Protein AF-A0A1M2VW52-F1 (afdb_monomer_lite)

Radius of gyration: 16.44 Å; chains: 1; bounding box: 48×22×48 Å

Structure (mmCIF, N/CA/C/O backbone):
data_AF-A0A1M2VW52-F1
#
_entry.id   AF-A0A1M2VW52-F1
#
loop_
_atom_site.group_PDB
_atom_site.id
_atom_site.type_symbol
_atom_site.label_atom_id
_atom_site.label_alt_id
_atom_site.label_comp_id
_atom_site.label_asym_id
_atom_site.label_entity_id
_atom_site.label_seq_id
_atom_site.pdbx_PDB_ins_code
_atom_site.Cartn_x
_atom_site.Cartn_y
_atom_site.Cartn_z
_atom_site.occupancy
_atom_site.B_iso_or_equiv
_atom_site.auth_seq_id
_atom_site.auth_comp_id
_atom_site.auth_asym_id
_atom_site.auth_atom_id
_atom_site.pdbx_PDB_model_num
ATOM 1 N N . MET A 1 1 ? -1.189 -5.443 -17.962 1.00 88.81 1 MET A N 1
ATOM 2 C CA . MET A 1 1 ? -1.124 -3.990 -17.686 1.00 88.81 1 MET A CA 1
ATOM 3 C C . MET A 1 1 ? -0.799 -3.838 -16.216 1.00 88.81 1 MET A C 1
ATOM 5 O O . MET A 1 1 ? -1.279 -4.662 -15.450 1.00 88.81 1 MET A O 1
ATOM 9 N N . LEU A 1 2 ? 0.010 -2.846 -15.858 1.00 93.50 2 LEU A N 1
ATOM 10 C CA . LEU A 1 2 ? 0.287 -2.465 -14.473 1.00 93.50 2 LEU A CA 1
ATOM 11 C C . LEU A 1 2 ? -0.345 -1.102 -14.217 1.00 93.50 2 LEU A C 1
ATOM 13 O O . LEU A 1 2 ? -0.197 -0.221 -15.063 1.00 93.50 2 LEU A O 1
ATOM 17 N N . HIS A 1 3 ? -1.023 -0.931 -13.089 1.00 94.75 3 HIS A N 1
ATOM 18 C CA . HIS A 1 3 ? -1.646 0.331 -12.701 1.00 94.75 3 HIS A CA 1
ATOM 19 C C . HIS A 1 3 ? -0.631 1.311 -12.112 1.00 94.75 3 HIS A C 1
ATOM 21 O O . HIS A 1 3 ? -0.637 2.484 -12.472 1.00 94.75 3 HIS A O 1
ATOM 27 N N . ARG A 1 4 ? 0.261 0.831 -11.232 1.00 94.06 4 ARG A N 1
ATOM 28 C CA . ARG A 1 4 ? 1.355 1.603 -10.608 1.00 94.06 4 ARG A CA 1
ATOM 29 C C . ARG A 1 4 ? 0.945 2.730 -9.656 1.00 94.06 4 ARG A C 1
ATOM 31 O O . ARG A 1 4 ? 1.803 3.511 -9.245 1.00 94.06 4 ARG A O 1
ATOM 38 N N . ASP A 1 5 ? -0.335 2.801 -9.298 1.00 95.44 5 ASP A N 1
ATOM 39 C CA . ASP A 1 5 ? -0.872 3.772 -8.333 1.00 95.44 5 ASP A CA 1
ATOM 40 C C . ASP A 1 5 ? -2.258 3.357 -7.818 1.00 95.44 5 ASP A C 1
ATOM 42 O O . ASP A 1 5 ? -3.213 4.127 -7.840 1.00 95.44 5 ASP A O 1
ATOM 46 N N . VAL A 1 6 ? -2.413 2.097 -7.408 1.00 97.25 6 VAL A N 1
ATOM 47 C CA . VAL A 1 6 ? -3.655 1.679 -6.744 1.00 97.25 6 VAL A CA 1
ATOM 48 C C . VAL A 1 6 ? -3.707 2.360 -5.373 1.00 97.25 6 VAL A C 1
ATOM 50 O O . VAL A 1 6 ? -2.835 2.142 -4.531 1.00 97.25 6 VAL A O 1
ATOM 53 N N . SER A 1 7 ? -4.712 3.204 -5.160 1.00 96.50 7 SE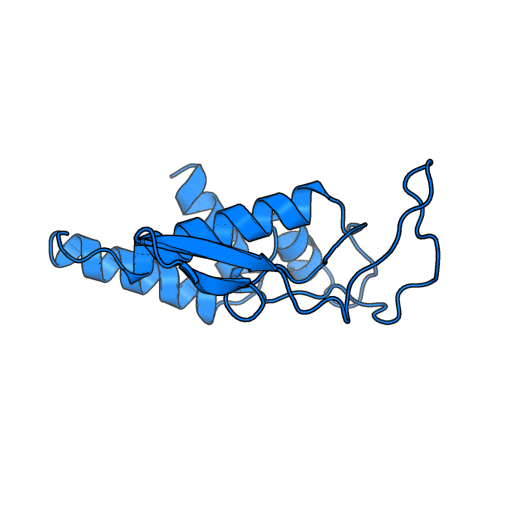R A N 1
ATOM 54 C CA . SER A 1 7 ? -4.863 4.028 -3.960 1.00 96.50 7 SER A CA 1
ATOM 55 C C . SER A 1 7 ? -6.337 4.285 -3.650 1.00 96.50 7 SER A C 1
ATOM 57 O O . SER A 1 7 ? -7.212 4.058 -4.486 1.00 96.50 7 SER A O 1
ATOM 59 N N . ASN A 1 8 ? -6.625 4.794 -2.452 1.00 94.75 8 ASN A N 1
ATOM 60 C CA . ASN A 1 8 ? -7.987 5.157 -2.058 1.00 94.75 8 ASN A CA 1
ATOM 61 C C . ASN A 1 8 ? -8.601 6.268 -2.933 1.00 94.75 8 ASN A C 1
ATOM 63 O O . ASN A 1 8 ? -9.816 6.321 -3.064 1.00 94.75 8 ASN A O 1
ATOM 67 N N . THR A 1 9 ? -7.792 7.146 -3.531 1.00 94.75 9 THR A N 1
ATOM 68 C CA . THR A 1 9 ? -8.281 8.210 -4.426 1.00 94.75 9 THR A CA 1
ATOM 69 C C . THR A 1 9 ? -8.567 7.706 -5.836 1.00 94.75 9 THR A C 1
ATOM 71 O O . THR A 1 9 ? -9.306 8.348 -6.575 1.00 94.75 9 THR A O 1
ATOM 74 N N . ASN A 1 10 ? -7.984 6.564 -6.203 1.00 97.19 10 ASN A N 1
ATOM 75 C CA . ASN A 1 10 ? -8.128 5.943 -7.514 1.00 97.19 10 ASN A CA 1
ATOM 76 C C . ASN A 1 10 ? -9.185 4.827 -7.525 1.00 97.19 10 ASN A C 1
ATOM 78 O O . ASN A 1 10 ? -9.509 4.303 -8.587 1.00 97.19 10 ASN A O 1
ATOM 82 N N . ILE A 1 11 ? -9.764 4.476 -6.371 1.00 96.31 11 ILE A N 1
ATOM 83 C CA . ILE A 1 11 ? -10.882 3.532 -6.266 1.00 96.31 11 ILE A CA 1
ATOM 84 C C . ILE A 1 11 ? -12.171 4.323 -6.050 1.00 96.31 11 ILE A C 1
ATOM 86 O O . ILE A 1 11 ? -12.453 4.822 -4.962 1.00 96.31 11 ILE A O 1
ATOM 90 N N . MET A 1 12 ? -12.961 4.419 -7.112 1.00 95.50 12 MET A N 1
ATOM 91 C CA . MET A 1 12 ? -14.301 4.989 -7.083 1.00 95.50 12 MET A CA 1
ATOM 92 C C . MET A 1 12 ? -15.299 3.922 -6.651 1.00 95.50 12 MET A C 1
ATOM 94 O O . MET A 1 12 ? -15.086 2.729 -6.884 1.00 95.50 12 MET A O 1
ATOM 98 N N . TRP A 1 13 ? -16.415 4.344 -6.069 1.00 94.75 13 TRP A N 1
ATOM 99 C CA . TRP A 1 13 ? -17.518 3.441 -5.793 1.00 94.75 13 TRP A CA 1
ATOM 100 C C . TRP A 1 13 ? -18.863 4.139 -5.946 1.00 94.75 13 TRP A C 1
ATOM 102 O O . TRP A 1 13 ? -18.975 5.353 -5.770 1.00 94.75 13 TRP A O 1
ATOM 112 N N . GLU A 1 14 ? -19.874 3.347 -6.269 1.00 95.38 14 GLU A N 1
ATOM 113 C CA . GLU A 1 14 ? -21.277 3.744 -6.270 1.00 95.38 14 GLU A CA 1
ATOM 114 C C . GLU A 1 14 ? -22.120 2.644 -5.620 1.00 95.38 14 GLU A C 1
ATOM 116 O O . GLU A 1 14 ? -21.775 1.461 -5.681 1.00 95.38 14 GLU A O 1
ATOM 121 N N . GLU A 1 15 ? -23.224 3.025 -4.987 1.00 96.38 15 GLU A N 1
ATOM 122 C CA . GLU A 1 15 ? -24.221 2.069 -4.516 1.00 96.38 15 GLU A CA 1
ATOM 123 C C . GLU A 1 15 ? -25.215 1.783 -5.644 1.00 96.38 15 GLU A C 1
ATOM 125 O O . GLU A 1 15 ? -25.835 2.692 -6.200 1.00 96.38 15 GLU A O 1
ATOM 130 N N . GLN A 1 16 ? -25.358 0.512 -6.004 1.00 95.31 16 GLN A N 1
ATOM 131 C CA . GLN A 1 16 ? -26.318 0.071 -7.005 1.00 95.31 16 GLN A CA 1
ATOM 132 C C . GLN A 1 16 ? -27.732 -0.013 -6.418 1.00 95.31 16 GLN A C 1
ATOM 134 O O . GLN A 1 16 ? -27.925 -0.140 -5.213 1.00 95.31 16 GLN A O 1
ATOM 139 N N . ALA A 1 17 ? -28.749 -0.039 -7.286 1.00 94.94 17 ALA A N 1
ATOM 140 C CA . ALA A 1 17 ? -30.160 -0.108 -6.880 1.00 94.94 17 ALA A CA 1
ATOM 141 C C . ALA A 1 17 ? -30.521 -1.335 -6.010 1.00 94.94 17 ALA A C 1
ATOM 143 O O . ALA A 1 17 ? -31.543 -1.332 -5.332 1.00 94.94 17 ALA A O 1
ATOM 144 N N . ASN A 1 18 ? -29.698 -2.386 -6.032 1.00 95.38 18 ASN A N 1
ATOM 145 C CA . ASN A 1 18 ? -29.840 -3.585 -5.202 1.00 95.38 18 ASN A CA 1
ATOM 146 C C . ASN A 1 18 ? -29.093 -3.490 -3.850 1.00 95.38 18 ASN A C 1
ATOM 148 O O . ASN A 1 18 ? -28.993 -4.499 -3.154 1.00 95.38 18 ASN A O 1
ATOM 152 N N . GLY A 1 19 ? -28.540 -2.322 -3.505 1.00 94.00 19 GLY A N 1
ATOM 153 C CA . GLY A 1 19 ? -27.747 -2.084 -2.295 1.00 94.00 19 GLY A CA 1
ATOM 154 C C . GLY A 1 19 ? -26.310 -2.616 -2.351 1.00 94.00 19 GLY A C 1
ATOM 155 O O . GLY A 1 19 ? -25.617 -2.607 -1.336 1.00 94.00 19 GLY A O 1
ATOM 156 N N . GLN A 1 20 ? -25.840 -3.120 -3.499 1.00 94.44 20 GLN A N 1
ATOM 157 C CA . GLN A 1 20 ? -24.457 -3.582 -3.646 1.00 94.44 20 GLN A CA 1
ATOM 158 C C . GLN A 1 20 ? -23.532 -2.425 -4.015 1.00 94.44 20 GLN A C 1
ATOM 160 O O . GLN A 1 20 ? -23.849 -1.607 -4.877 1.00 94.44 20 GLN A O 1
ATOM 165 N N . ALA A 1 21 ? -22.352 -2.387 -3.399 1.00 93.25 21 ALA A N 1
ATOM 166 C CA . ALA A 1 21 ? -21.305 -1.458 -3.795 1.00 93.25 21 ALA A CA 1
ATOM 167 C C . ALA A 1 21 ? -20.626 -1.942 -5.086 1.00 93.25 21 ALA A C 1
ATOM 169 O O . ALA A 1 21 ? -20.142 -3.074 -5.164 1.00 93.25 21 ALA A O 1
ATOM 170 N N . HIS A 1 22 ? -20.565 -1.071 -6.089 1.00 94.81 22 HIS A N 1
ATOM 171 C CA . HIS A 1 22 ? -19.833 -1.281 -7.331 1.00 94.81 22 HIS A CA 1
ATOM 172 C C . HIS A 1 22 ? -18.565 -0.431 -7.311 1.00 94.81 22 HIS A C 1
ATOM 174 O O . HIS A 1 22 ? -18.637 0.793 -7.237 1.00 94.81 22 HIS A O 1
ATOM 180 N N . PHE A 1 23 ? -17.404 -1.087 -7.348 1.00 94.62 23 PHE A N 1
ATOM 181 C CA . PHE A 1 23 ? -16.099 -0.432 -7.284 1.00 94.62 23 PHE A CA 1
ATOM 182 C C . PHE A 1 23 ? -15.466 -0.346 -8.670 1.00 94.62 23 PHE A C 1
ATOM 184 O O . PHE A 1 23 ? -15.423 -1.333 -9.404 1.00 94.62 23 PHE A O 1
ATOM 191 N N . VAL A 1 24 ? -14.914 0.820 -8.998 1.00 95.44 24 VAL A N 1
ATOM 192 C CA . VAL A 1 24 ? -14.241 1.088 -10.272 1.00 95.44 24 VAL A CA 1
ATOM 193 C C . VAL A 1 24 ? -12.850 1.645 -9.998 1.00 95.44 24 VAL A C 1
ATOM 195 O O . VAL A 1 24 ? -12.695 2.653 -9.311 1.00 95.44 24 VAL A O 1
ATOM 198 N N . LEU A 1 25 ? -11.830 0.993 -10.556 1.00 95.69 25 LEU A N 1
ATOM 199 C CA . LEU A 1 25 ? -10.450 1.468 -10.508 1.00 95.69 25 LEU A CA 1
ATOM 200 C C . LEU A 1 25 ? -10.210 2.471 -11.648 1.00 95.69 25 LEU A C 1
ATOM 202 O O . LEU A 1 25 ? -10.398 2.127 -12.813 1.00 95.69 25 LEU A O 1
ATOM 206 N N . ASN A 1 26 ? -9.797 3.687 -11.299 1.00 95.88 26 ASN A N 1
ATOM 207 C CA . ASN A 1 26 ? -9.481 4.819 -12.175 1.00 95.88 26 ASN A CA 1
ATOM 208 C C . ASN A 1 26 ? -8.026 5.277 -11.963 1.00 95.88 26 ASN A C 1
ATOM 210 O O . ASN A 1 26 ? -7.323 4.731 -11.129 1.00 95.88 26 ASN A O 1
ATOM 214 N N . GLY A 1 27 ? -7.571 6.309 -12.686 1.00 92.00 27 GLY A N 1
ATOM 215 C CA . GLY A 1 27 ? -6.233 6.885 -12.470 1.00 92.00 27 GLY A CA 1
ATOM 216 C C . GLY A 1 27 ? -5.118 6.143 -13.212 1.00 92.00 27 GLY A C 1
ATOM 217 O O . GLY A 1 27 ? -4.065 5.843 -12.655 1.00 92.00 27 GLY A O 1
ATOM 218 N N . PHE A 1 28 ? -5.331 5.857 -14.499 1.00 92.88 28 PHE A N 1
ATOM 219 C CA . PHE A 1 28 ? -4.379 5.121 -15.342 1.00 92.88 28 PHE A CA 1
ATOM 220 C C . PHE A 1 28 ? -3.232 5.978 -15.910 1.00 92.88 28 PHE A C 1
ATOM 222 O O . PHE A 1 28 ? -2.497 5.504 -16.774 1.00 92.88 28 PHE A O 1
ATOM 229 N N . ASP A 1 29 ? -3.032 7.211 -15.436 1.00 89.56 29 ASP A N 1
ATOM 230 C CA . ASP A 1 29 ? -1.998 8.128 -15.952 1.00 89.56 29 ASP A CA 1
ATOM 231 C C . ASP A 1 29 ? -0.567 7.589 -15.773 1.00 89.56 29 ASP A C 1
ATOM 233 O O . ASP A 1 29 ? 0.345 7.924 -16.530 1.00 89.56 29 ASP A O 1
ATOM 237 N N . LEU A 1 30 ? -0.376 6.720 -14.776 1.00 90.31 30 LEU A N 1
ATOM 238 C CA . LEU A 1 30 ? 0.893 6.055 -14.471 1.00 90.31 30 LEU A CA 1
ATOM 239 C C . LEU A 1 30 ? 0.975 4.622 -15.012 1.00 90.31 30 LEU A C 1
ATOM 241 O O . LEU A 1 30 ? 2.019 3.970 -14.884 1.00 90.31 30 LEU A O 1
ATOM 245 N N . ALA A 1 31 ? -0.108 4.127 -15.611 1.00 91.69 31 ALA A N 1
ATOM 246 C CA . ALA A 1 31 ? -0.224 2.740 -16.011 1.00 91.69 31 ALA A CA 1
ATOM 247 C C . ALA A 1 31 ? 0.692 2.407 -17.192 1.00 91.69 31 ALA A C 1
ATOM 249 O O . ALA A 1 31 ? 0.919 3.215 -18.093 1.00 91.69 31 ALA A O 1
ATOM 250 N N . ILE A 1 32 ? 1.186 1.168 -17.218 1.00 91.12 32 ILE A N 1
ATOM 251 C CA . ILE A 1 32 ? 1.967 0.652 -18.345 1.00 91.12 32 ILE A CA 1
ATOM 252 C C . ILE A 1 32 ? 1.335 -0.610 -18.918 1.00 91.12 32 ILE A C 1
ATOM 254 O O . ILE A 1 32 ? 0.908 -1.527 -18.206 1.00 91.12 32 ILE A O 1
ATOM 258 N N . ARG A 1 33 ? 1.284 -0.679 -20.247 1.00 91.12 33 ARG A N 1
ATOM 259 C CA . ARG A 1 33 ? 0.944 -1.914 -20.954 1.00 91.12 33 ARG A CA 1
ATOM 260 C C . ARG A 1 33 ? 2.183 -2.795 -21.020 1.00 91.12 33 ARG A C 1
ATOM 262 O O . ARG A 1 33 ? 3.284 -2.296 -21.223 1.00 91.12 33 ARG A O 1
ATOM 269 N N . LEU A 1 34 ? 1.980 -4.095 -20.843 1.00 89.75 34 LEU A N 1
ATOM 270 C CA . LEU A 1 34 ? 3.035 -5.093 -20.974 1.00 89.75 34 LEU A CA 1
ATOM 271 C C . LEU A 1 34 ? 2.803 -5.892 -22.253 1.00 89.75 34 LEU A C 1
ATOM 273 O O . LEU A 1 34 ? 1.654 -6.173 -22.608 1.00 89.75 34 LEU A O 1
ATOM 277 N N . ASN A 1 35 ? 3.892 -6.264 -22.908 1.00 89.62 35 ASN A N 1
ATOM 278 C CA . ASN A 1 35 ? 3.929 -7.271 -23.952 1.00 89.62 35 ASN A CA 1
ATOM 279 C C . ASN A 1 35 ? 3.666 -8.665 -23.354 1.00 89.62 35 ASN A C 1
ATOM 281 O O . ASN A 1 35 ? 3.636 -8.852 -22.135 1.00 89.62 35 ASN A O 1
ATOM 285 N N . ARG A 1 36 ? 3.483 -9.672 -24.217 1.00 87.00 36 ARG A N 1
ATOM 286 C CA . ARG A 1 36 ? 3.246 -11.064 -23.780 1.00 87.00 36 ARG A CA 1
ATOM 287 C C . ARG A 1 36 ? 4.413 -11.657 -22.986 1.00 87.00 36 ARG A C 1
ATOM 289 O O . ARG A 1 36 ? 4.191 -12.563 -22.195 1.00 87.00 36 ARG A O 1
ATOM 296 N N . ASP A 1 37 ? 5.621 -11.149 -23.200 1.00 87.81 37 ASP A N 1
ATOM 297 C CA . ASP A 1 37 ? 6.840 -11.539 -22.488 1.00 87.81 37 ASP A CA 1
ATOM 298 C C . ASP A 1 37 ? 7.042 -10.778 -21.161 1.00 87.81 37 ASP A C 1
ATOM 300 O O . ASP A 1 37 ? 8.050 -10.973 -20.489 1.00 87.81 37 ASP A O 1
ATOM 304 N N . GLY A 1 38 ? 6.097 -9.911 -20.777 1.00 81.38 38 GLY A N 1
ATOM 305 C CA . GLY A 1 38 ? 6.169 -9.115 -19.552 1.00 81.38 38 GLY A CA 1
ATOM 306 C C . GLY A 1 38 ? 6.974 -7.818 -19.675 1.00 81.38 38 GLY A C 1
ATOM 307 O O . GLY A 1 38 ? 7.012 -7.053 -18.715 1.00 81.38 38 GLY A O 1
ATOM 308 N N . THR A 1 39 ? 7.570 -7.520 -20.834 1.00 85.25 39 THR A N 1
ATOM 309 C CA . THR A 1 39 ? 8.295 -6.257 -21.053 1.00 85.25 39 THR A CA 1
ATOM 310 C C . THR A 1 39 ? 7.334 -5.077 -21.255 1.00 85.25 39 THR A C 1
ATOM 312 O O . THR A 1 39 ? 6.221 -5.273 -21.753 1.00 85.25 39 THR A O 1
ATOM 315 N N . PRO A 1 40 ? 7.707 -3.835 -20.894 1.00 85.06 40 PRO A N 1
ATOM 316 C CA . PRO A 1 40 ? 6.884 -2.664 -21.187 1.00 85.06 40 PRO A CA 1
ATOM 317 C C . PRO A 1 40 ? 6.660 -2.497 -22.697 1.00 85.06 40 PRO A C 1
ATOM 319 O O . PRO A 1 40 ? 7.609 -2.455 -23.475 1.00 85.06 40 PRO A O 1
ATOM 322 N N . ALA A 1 41 ? 5.400 -2.369 -23.115 1.00 83.38 41 ALA A N 1
ATOM 323 C CA . ALA A 1 41 ? 5.030 -2.165 -24.519 1.00 83.38 41 ALA A CA 1
ATOM 324 C C . ALA A 1 41 ? 5.398 -0.760 -25.034 1.00 83.38 41 ALA A C 1
ATOM 326 O O . ALA A 1 41 ? 5.479 -0.535 -26.238 1.00 83.38 41 ALA A O 1
ATOM 327 N N . MET A 1 42 ? 5.598 0.187 -24.117 1.00 76.62 42 MET A N 1
ATOM 328 C CA . MET A 1 42 ? 6.080 1.543 -24.366 1.00 76.62 42 MET A CA 1
ATOM 329 C C . MET A 1 42 ? 6.968 1.972 -23.196 1.00 76.62 42 MET A C 1
ATOM 331 O O . MET A 1 42 ? 6.822 1.455 -22.084 1.00 76.62 42 MET A O 1
ATOM 335 N N . GLU A 1 43 ? 7.856 2.941 -23.429 1.00 69.94 43 GLU A N 1
ATOM 336 C CA . GLU A 1 43 ? 8.578 3.585 -22.333 1.00 69.94 43 GLU A CA 1
ATOM 337 C C . GLU A 1 43 ? 7.591 4.244 -21.365 1.00 69.94 43 GLU A C 1
ATOM 339 O O . GLU A 1 43 ? 6.665 4.953 -21.766 1.00 69.94 43 GLU A O 1
ATOM 344 N N . ALA A 1 44 ? 7.798 4.009 -20.071 1.00 67.06 44 ALA A N 1
ATOM 345 C CA . ALA A 1 44 ? 7.025 4.669 -19.036 1.00 67.06 44 ALA A CA 1
ATOM 346 C C . ALA A 1 44 ? 7.290 6.181 -19.058 1.00 67.06 44 ALA A C 1
ATOM 348 O O . ALA A 1 44 ? 8.439 6.620 -18.997 1.00 67.06 44 ALA A O 1
ATOM 349 N N . THR A 1 45 ? 6.222 6.978 -19.053 1.00 63.88 45 THR A N 1
ATOM 350 C CA . THR A 1 45 ? 6.293 8.442 -18.902 1.00 63.88 45 THR A CA 1
ATOM 351 C C . THR A 1 45 ? 6.956 8.832 -17.581 1.00 63.88 45 THR A C 1
ATOM 353 O O . THR A 1 45 ? 7.799 9.728 -17.535 1.00 63.88 45 THR A O 1
ATOM 356 N N . ALA A 1 46 ? 6.640 8.106 -16.507 1.00 64.50 46 ALA A N 1
ATOM 357 C CA . ALA A 1 46 ? 7.315 8.232 -15.227 1.00 64.50 46 ALA A CA 1
ATOM 358 C C . ALA A 1 46 ? 8.526 7.292 -15.137 1.00 64.50 46 ALA A C 1
ATOM 360 O O . ALA A 1 46 ? 8.376 6.076 -14.976 1.00 64.50 46 ALA A O 1
ATOM 361 N N . LYS A 1 47 ? 9.721 7.893 -15.202 1.00 62.69 47 LYS A N 1
ATOM 362 C CA . LYS A 1 47 ? 11.026 7.213 -15.086 1.00 62.69 47 LYS A CA 1
ATOM 363 C C . LYS A 1 47 ? 11.414 6.860 -13.647 1.00 62.69 47 LYS A C 1
ATOM 365 O O . LYS A 1 47 ? 12.307 6.046 -13.439 1.00 62.69 47 LYS A O 1
ATOM 370 N N . HIS A 1 48 ? 10.757 7.475 -12.668 1.00 64.69 48 HIS A N 1
ATOM 371 C CA . HIS A 1 48 ? 10.926 7.168 -11.250 1.00 64.69 48 HIS A CA 1
ATOM 372 C C . HIS A 1 48 ? 9.781 6.290 -10.751 1.00 64.69 48 HIS A C 1
ATOM 374 O O . HIS A 1 48 ? 8.728 6.188 -11.385 1.00 64.69 48 HIS A O 1
ATOM 380 N N . ARG A 1 49 ? 9.991 5.647 -9.604 1.00 75.75 49 ARG A N 1
ATOM 381 C CA . ARG A 1 49 ? 8.957 4.861 -8.937 1.00 75.75 49 ARG A CA 1
ATOM 382 C C . ARG A 1 49 ? 7.823 5.777 -8.500 1.00 75.75 49 ARG A C 1
ATOM 384 O O . ARG A 1 49 ? 8.039 6.808 -7.871 1.00 75.75 49 ARG A O 1
ATOM 391 N N . THR A 1 50 ? 6.624 5.393 -8.905 1.00 76.62 50 THR A N 1
ATOM 392 C CA . THR A 1 50 ? 5.390 6.149 -8.721 1.00 76.62 50 THR A CA 1
ATOM 393 C C . THR A 1 50 ? 4.445 5.379 -7.826 1.00 76.62 50 THR A C 1
ATOM 395 O O . THR A 1 50 ? 4.635 4.183 -7.607 1.00 76.62 50 THR A O 1
ATOM 398 N N . GLY A 1 51 ? 3.433 6.073 -7.328 1.00 84.31 51 GLY A N 1
ATOM 399 C CA . GLY A 1 51 ? 2.407 5.487 -6.491 1.00 84.31 51 GLY A CA 1
ATOM 400 C C . GLY A 1 51 ? 2.261 6.229 -5.174 1.00 84.31 51 GLY A C 1
ATOM 401 O O . GLY A 1 51 ? 3.187 6.867 -4.668 1.00 84.31 51 GLY A O 1
ATOM 402 N N . THR A 1 52 ? 1.074 6.114 -4.609 1.00 93.25 52 THR A N 1
ATOM 403 C CA . THR A 1 52 ? 0.705 6.714 -3.335 1.00 93.25 52 THR A CA 1
ATOM 404 C C . THR A 1 52 ? 1.389 5.961 -2.186 1.00 93.25 52 THR A C 1
ATOM 406 O O . THR A 1 52 ? 1.101 4.788 -1.948 1.00 93.25 52 THR A O 1
ATOM 409 N N . LEU A 1 53 ? 2.318 6.617 -1.472 1.00 93.81 53 LEU A N 1
ATOM 410 C CA . LEU A 1 53 ? 3.230 5.969 -0.505 1.00 93.81 53 LEU A CA 1
ATOM 411 C C . LEU A 1 53 ? 2.551 5.060 0.536 1.00 93.81 53 LEU A C 1
ATOM 413 O O . LEU A 1 53 ? 3.046 3.948 0.730 1.00 93.81 53 LEU A O 1
ATOM 417 N N . PRO A 1 54 ? 1.416 5.443 1.155 1.00 94.62 54 PRO A N 1
ATOM 418 C CA . PRO A 1 54 ? 0.717 4.572 2.101 1.00 94.62 54 PRO A CA 1
ATOM 419 C C . PRO A 1 54 ? 0.294 3.225 1.504 1.00 94.62 54 PRO A C 1
ATOM 421 O O . PRO A 1 54 ? 0.252 2.221 2.211 1.00 94.62 54 PRO A O 1
ATOM 424 N N . PHE A 1 55 ? 0.039 3.159 0.195 1.00 96.44 55 PHE A N 1
ATOM 425 C CA . PHE A 1 55 ? -0.400 1.945 -0.501 1.00 96.44 55 PHE A CA 1
ATOM 426 C C . PHE A 1 55 ? 0.714 1.302 -1.324 1.00 96.44 55 PHE A C 1
ATOM 428 O O . PHE A 1 55 ? 0.573 0.170 -1.771 1.00 96.44 55 PHE A O 1
ATOM 435 N N . MET A 1 56 ? 1.859 1.965 -1.479 1.00 95.50 56 MET A N 1
ATOM 436 C CA . MET A 1 56 ? 3.007 1.403 -2.178 1.00 95.50 56 MET A CA 1
ATOM 437 C C . MET A 1 56 ? 3.476 0.109 -1.504 1.00 95.50 56 MET A C 1
ATOM 439 O O . MET A 1 56 ? 3.527 0.011 -0.277 1.00 95.50 56 MET A O 1
ATOM 443 N N . SER A 1 57 ? 3.821 -0.883 -2.318 1.00 96.06 57 SER A N 1
ATOM 444 C CA . SER A 1 5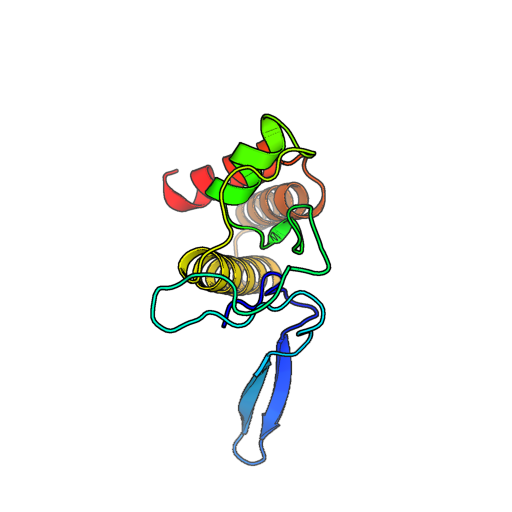7 ? 4.357 -2.163 -1.861 1.00 96.06 57 SER A CA 1
ATOM 445 C C . SER A 1 57 ? 5.573 -2.009 -0.928 1.00 96.06 57 SER A C 1
ATOM 447 O O . SER A 1 57 ? 6.381 -1.093 -1.088 1.00 96.06 57 SER A O 1
ATOM 449 N N . ILE A 1 58 ? 5.746 -2.932 0.022 1.00 96.12 58 ILE A N 1
ATOM 450 C CA . ILE A 1 58 ? 6.899 -2.977 0.931 1.00 96.12 58 ILE A CA 1
ATOM 451 C C . ILE A 1 58 ? 8.206 -3.042 0.142 1.00 96.12 58 ILE A C 1
ATOM 453 O O . ILE A 1 58 ? 9.103 -2.238 0.387 1.00 96.12 58 ILE A O 1
ATOM 457 N N . ARG A 1 59 ? 8.320 -3.967 -0.821 1.00 94.50 59 ARG A N 1
ATOM 458 C CA . ARG A 1 59 ? 9.550 -4.134 -1.610 1.00 94.50 59 ARG A CA 1
ATOM 459 C C . ARG A 1 59 ? 9.893 -2.854 -2.361 1.00 94.50 59 ARG A C 1
ATOM 461 O O . ARG A 1 59 ? 11.059 -2.471 -2.458 1.00 94.50 59 ARG A O 1
ATOM 468 N N . LEU A 1 60 ? 8.857 -2.193 -2.861 1.00 94.19 60 LEU A N 1
ATOM 469 C CA . LEU A 1 60 ? 8.969 -0.913 -3.521 1.00 94.19 60 LEU A CA 1
ATOM 470 C C . LEU A 1 60 ? 9.462 0.185 -2.555 1.00 94.19 60 LEU A C 1
ATOM 472 O O . LEU A 1 60 ? 10.404 0.907 -2.886 1.00 94.19 60 LEU A O 1
ATOM 476 N N . LEU A 1 61 ? 8.889 0.291 -1.358 1.00 94.56 61 LEU A N 1
ATOM 477 C CA . LEU A 1 61 ? 9.319 1.253 -0.338 1.00 94.56 61 LEU A CA 1
ATOM 478 C C . LEU A 1 61 ? 10.772 1.024 0.109 1.00 94.56 61 LEU A C 1
ATOM 480 O O . LEU A 1 61 ? 11.526 1.983 0.232 1.00 94.56 61 LEU A O 1
ATOM 484 N N . GLU A 1 62 ? 11.189 -0.228 0.312 1.00 93.94 62 GLU A N 1
ATOM 485 C CA . GLU A 1 62 ? 12.556 -0.562 0.739 1.00 93.94 62 GLU A CA 1
ATOM 486 C C . GLU A 1 62 ? 13.612 -0.169 -0.292 1.00 93.94 62 GLU A C 1
ATOM 488 O O . GLU A 1 62 ? 14.657 0.375 0.055 1.00 93.94 62 GLU A O 1
ATOM 493 N N . ASP A 1 63 ? 13.323 -0.397 -1.568 1.00 91.81 63 ASP A N 1
ATOM 494 C CA . ASP A 1 63 ? 14.170 0.040 -2.675 1.00 91.81 63 ASP A CA 1
ATOM 495 C C . ASP A 1 63 ? 14.293 1.578 -2.722 1.00 91.81 63 ASP A C 1
ATOM 497 O O . ASP A 1 63 ? 15.393 2.122 -2.867 1.00 91.81 63 ASP A O 1
ATOM 501 N N . MET A 1 64 ? 13.188 2.289 -2.461 1.00 90.12 64 MET A N 1
ATOM 502 C CA . MET A 1 64 ? 13.176 3.753 -2.349 1.00 90.12 64 MET A CA 1
ATOM 503 C C . MET A 1 64 ? 13.969 4.268 -1.141 1.00 90.12 64 MET A C 1
ATOM 505 O O . MET A 1 64 ? 14.516 5.366 -1.213 1.00 90.12 64 MET A O 1
ATOM 509 N N . CYS A 1 65 ? 14.085 3.504 -0.049 1.00 90.81 65 CYS A N 1
ATOM 510 C CA . CYS A 1 65 ? 14.961 3.860 1.074 1.00 90.81 65 CYS A CA 1
ATOM 511 C C . CYS A 1 65 ? 16.437 3.898 0.667 1.00 90.81 65 CYS A C 1
ATOM 513 O O . CYS A 1 65 ? 17.189 4.723 1.180 1.00 90.81 65 CYS A O 1
ATOM 515 N N . VAL A 1 66 ? 16.855 2.992 -0.223 1.00 89.25 66 VAL A N 1
ATOM 516 C CA . VAL A 1 66 ? 18.256 2.858 -0.643 1.00 89.25 66 VAL A CA 1
ATOM 517 C C . VAL A 1 66 ? 18.620 3.945 -1.646 1.00 89.25 66 VAL A C 1
ATOM 519 O O . VAL A 1 66 ? 19.616 4.646 -1.470 1.00 89.25 66 VAL A O 1
ATOM 522 N N . ASN A 1 67 ? 17.826 4.094 -2.708 1.00 85.62 67 ASN A N 1
ATOM 523 C CA . ASN A 1 67 ? 18.049 5.136 -3.702 1.00 85.62 67 ASN A CA 1
ATOM 524 C C . ASN A 1 67 ? 16.736 5.540 -4.397 1.00 85.62 67 ASN A C 1
ATOM 526 O O . ASN A 1 67 ? 16.375 4.939 -5.410 1.00 85.62 67 ASN A O 1
ATOM 530 N N . PRO A 1 68 ? 16.079 6.626 -3.949 1.00 81.69 68 PRO A N 1
ATOM 531 C CA . PRO A 1 68 ? 14.815 7.093 -4.524 1.00 81.69 68 PRO A CA 1
ATOM 532 C C . PRO A 1 68 ? 14.894 7.486 -6.008 1.00 81.69 68 PRO A C 1
ATOM 534 O O . PRO A 1 68 ? 13.870 7.617 -6.675 1.00 81.69 68 PRO A O 1
ATOM 537 N N . LYS A 1 69 ? 16.104 7.757 -6.517 1.00 79.25 69 LYS A N 1
ATOM 538 C CA . LYS A 1 69 ? 16.339 8.193 -7.901 1.00 79.25 69 LYS A CA 1
ATOM 539 C C . LYS A 1 69 ? 16.712 7.039 -8.828 1.00 79.25 69 LYS A C 1
ATOM 541 O O . LYS A 1 69 ? 16.760 7.244 -10.040 1.00 79.25 69 LYS A O 1
ATOM 546 N N . SER A 1 70 ? 16.998 5.860 -8.277 1.00 75.00 70 SER A N 1
ATOM 547 C CA . SER A 1 70 ? 17.323 4.672 -9.061 1.00 75.00 70 SER A CA 1
ATOM 548 C C . SER A 1 70 ? 16.079 4.159 -9.791 1.00 75.00 70 SER A C 1
ATOM 550 O O . SER A 1 70 ? 14.985 4.226 -9.228 1.00 75.00 70 SER A O 1
ATOM 552 N N . PRO A 1 71 ? 16.215 3.594 -11.005 1.00 67.81 71 PRO A N 1
ATOM 553 C CA . PRO A 1 71 ? 15.148 2.783 -11.590 1.00 67.81 71 PRO A CA 1
ATOM 554 C C . PRO A 1 71 ? 14.802 1.565 -10.710 1.00 67.81 71 PRO A C 1
ATOM 556 O O . PRO A 1 71 ? 13.666 1.102 -10.760 1.00 67.81 71 PRO A O 1
ATOM 559 N N . GLY A 1 72 ? 15.746 1.115 -9.869 1.00 78.50 72 GLY A N 1
ATOM 560 C CA . GLY A 1 72 ? 15.491 0.232 -8.729 1.00 78.50 72 GLY A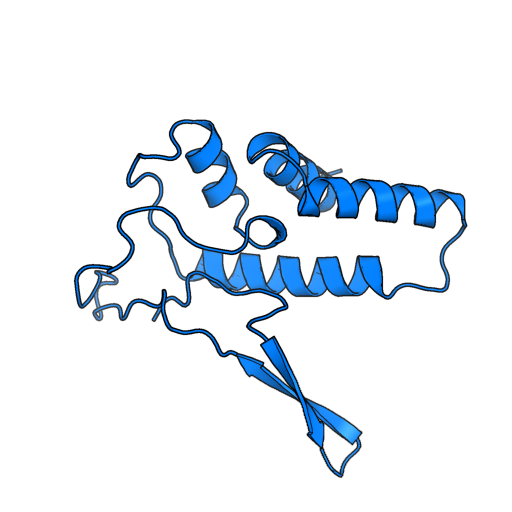 CA 1
ATOM 561 C C . GLY A 1 72 ? 14.794 -1.084 -9.082 1.00 78.50 72 GLY A C 1
ATOM 562 O O . GLY A 1 72 ? 15.015 -1.667 -10.145 1.00 78.50 72 GLY A O 1
ATOM 563 N N . VAL A 1 73 ? 13.954 -1.560 -8.163 1.00 86.94 73 VAL A N 1
ATOM 564 C CA . VAL A 1 73 ? 13.055 -2.704 -8.370 1.00 86.94 73 VAL A CA 1
ATOM 565 C C . VAL A 1 73 ? 11.989 -2.327 -9.401 1.00 86.94 73 VAL A C 1
ATOM 567 O O . VAL A 1 73 ? 11.294 -1.320 -9.246 1.00 86.94 73 VAL A O 1
ATOM 570 N N . MET A 1 74 ? 11.812 -3.149 -10.435 1.00 86.12 74 MET A N 1
ATOM 571 C CA . MET A 1 74 ? 10.746 -2.923 -11.409 1.00 86.12 74 MET A CA 1
ATOM 572 C C . MET A 1 74 ? 9.368 -3.127 -10.777 1.00 86.12 74 MET A C 1
ATOM 574 O O . MET A 1 74 ? 9.152 -4.040 -9.982 1.00 86.12 74 MET A O 1
ATOM 578 N N . HIS A 1 75 ? 8.420 -2.261 -11.144 1.00 90.19 75 HIS A N 1
ATOM 579 C CA . HIS A 1 75 ? 7.024 -2.472 -10.774 1.00 90.19 75 HIS A CA 1
ATOM 580 C C . HIS A 1 75 ? 6.491 -3.691 -11.524 1.00 90.19 75 HIS A C 1
ATOM 582 O O . HIS A 1 75 ? 6.760 -3.872 -12.707 1.00 90.19 75 HIS A O 1
ATOM 588 N N . GLU A 1 76 ? 5.692 -4.497 -10.843 1.00 91.06 76 GLU A N 1
ATOM 589 C CA . GLU A 1 76 ? 5.180 -5.779 -11.322 1.00 91.06 76 GLU A CA 1
ATOM 590 C C . GLU A 1 76 ? 3.729 -5.904 -10.877 1.00 91.06 76 GLU A C 1
ATOM 592 O O . GLU A 1 76 ? 3.278 -5.174 -9.995 1.00 91.06 76 GLU A O 1
ATOM 597 N N . LEU A 1 77 ? 2.991 -6.846 -11.459 1.00 92.88 77 LEU A N 1
ATOM 598 C CA . LEU A 1 77 ? 1.567 -7.000 -11.172 1.00 92.88 77 LEU A CA 1
ATOM 599 C C . LEU A 1 77 ? 1.295 -7.299 -9.689 1.00 92.88 77 LEU A C 1
ATOM 601 O O . LEU A 1 77 ? 0.327 -6.801 -9.124 1.00 92.88 77 LEU A O 1
ATOM 605 N N . HIS A 1 78 ? 2.174 -8.063 -9.036 1.00 94.88 78 HIS A N 1
ATOM 606 C CA . HIS A 1 78 ? 2.027 -8.376 -7.616 1.00 94.88 78 HIS A CA 1
ATOM 607 C C . HIS A 1 78 ? 2.117 -7.131 -6.723 1.00 94.88 78 HIS A C 1
ATOM 609 O O . HIS A 1 78 ? 1.467 -7.084 -5.683 1.00 94.88 78 HIS A O 1
ATOM 615 N N . HIS A 1 79 ? 2.843 -6.096 -7.155 1.00 95.75 79 HIS A N 1
ATOM 616 C CA . HIS A 1 79 ? 2.906 -4.830 -6.438 1.00 95.75 79 HIS A CA 1
ATOM 617 C C . HIS A 1 79 ? 1.562 -4.078 -6.482 1.00 95.75 79 HIS A C 1
ATOM 619 O O . HIS A 1 79 ? 1.190 -3.472 -5.483 1.00 95.75 79 HIS A O 1
ATOM 625 N N . ASP A 1 80 ? 0.802 -4.158 -7.585 1.00 96.88 80 ASP A N 1
ATOM 626 C CA . ASP A 1 80 ? -0.555 -3.586 -7.653 1.00 96.88 80 ASP A CA 1
ATOM 627 C C . ASP A 1 80 ? -1.537 -4.346 -6.745 1.00 96.88 80 ASP A C 1
ATOM 629 O O . ASP A 1 80 ? -2.367 -3.729 -6.074 1.00 96.88 80 ASP A O 1
ATOM 633 N N . TYR A 1 81 ? -1.428 -5.679 -6.675 1.00 97.19 81 TYR A N 1
ATOM 634 C CA . TYR A 1 81 ? -2.228 -6.482 -5.741 1.00 97.19 81 TYR A CA 1
ATOM 635 C C . TYR A 1 81 ? -1.894 -6.173 -4.281 1.00 97.19 81 TYR A C 1
ATOM 637 O O . TYR A 1 81 ? -2.797 -6.055 -3.454 1.00 97.19 81 TYR A O 1
ATOM 645 N N . GLU A 1 82 ? -0.611 -5.998 -3.963 1.00 97.62 82 GLU A N 1
ATOM 646 C CA . GLU A 1 82 ? -0.184 -5.586 -2.629 1.00 97.62 82 GLU A CA 1
ATOM 647 C C . GLU A 1 82 ? -0.750 -4.201 -2.278 1.00 97.62 82 GLU A C 1
ATOM 649 O O . GLU A 1 82 ? -1.238 -3.990 -1.170 1.00 97.62 82 GLU A O 1
ATOM 654 N N . SER A 1 83 ? -0.774 -3.265 -3.231 1.00 97.44 83 SER A N 1
ATOM 655 C CA . SER A 1 83 ? -1.417 -1.965 -3.034 1.00 97.44 83 SER A CA 1
ATOM 656 C C . SER A 1 83 ? -2.915 -2.069 -2.756 1.00 97.44 83 SER A C 1
ATOM 658 O O . SER A 1 83 ? -3.401 -1.398 -1.847 1.00 97.44 83 SER A O 1
ATOM 660 N N . LEU A 1 84 ? -3.641 -2.950 -3.451 1.00 97.00 84 LEU A N 1
ATOM 661 C CA . LEU A 1 84 ? -5.053 -3.209 -3.153 1.00 97.00 84 LEU A CA 1
ATOM 662 C C . LEU A 1 84 ? -5.248 -3.759 -1.730 1.00 97.00 84 LEU A C 1
ATOM 664 O O . LEU A 1 84 ? -6.140 -3.309 -1.010 1.00 97.00 84 LEU A O 1
ATOM 668 N N . PHE A 1 85 ? -4.390 -4.690 -1.304 1.00 97.12 85 PHE A N 1
ATOM 669 C CA . PHE A 1 85 ? -4.383 -5.204 0.066 1.00 97.12 85 PHE A CA 1
ATOM 670 C C . PHE A 1 85 ? -4.160 -4.085 1.094 1.00 97.12 85 PHE A C 1
ATOM 672 O O . PHE A 1 85 ? -4.877 -4.009 2.096 1.00 97.12 85 PHE A O 1
ATOM 679 N N . TRP A 1 86 ? -3.219 -3.173 0.833 1.00 97.00 86 TRP A N 1
ATOM 680 C CA . TRP A 1 86 ? -2.973 -2.032 1.713 1.00 97.00 86 TRP A CA 1
ATOM 681 C C . TRP A 1 86 ? -4.142 -1.050 1.759 1.00 97.00 86 TRP A C 1
ATOM 683 O O . TRP A 1 86 ? -4.441 -0.550 2.841 1.00 97.00 86 TRP A O 1
ATOM 693 N N . VAL A 1 87 ? -4.840 -0.806 0.643 1.00 96.81 87 VAL A N 1
ATOM 694 C CA . VAL A 1 87 ? -6.066 0.012 0.649 1.00 96.81 87 VAL A CA 1
ATOM 695 C C . VAL A 1 87 ? -7.135 -0.632 1.528 1.00 96.81 87 VAL A C 1
ATOM 697 O O . VAL A 1 87 ? -7.671 0.033 2.410 1.00 96.81 87 VAL A O 1
ATOM 700 N N . ALA A 1 88 ? -7.420 -1.923 1.335 1.00 95.38 88 ALA A N 1
ATOM 701 C CA . ALA A 1 88 ? -8.422 -2.632 2.131 1.00 95.38 88 ALA A CA 1
ATOM 702 C C . ALA A 1 88 ? -8.076 -2.612 3.629 1.00 95.38 88 ALA A C 1
ATOM 704 O O . ALA A 1 88 ? -8.927 -2.302 4.460 1.00 95.38 88 ALA A O 1
ATOM 705 N N . THR A 1 89 ? -6.810 -2.866 3.968 1.00 94.94 89 THR A N 1
ATOM 706 C CA . THR A 1 89 ? -6.327 -2.853 5.356 1.00 94.94 89 THR A CA 1
ATOM 707 C C . THR A 1 89 ? -6.455 -1.464 5.981 1.00 94.94 89 THR A C 1
ATOM 709 O O . THR A 1 89 ? -6.979 -1.325 7.085 1.00 94.94 89 THR A O 1
ATOM 712 N N . TRP A 1 90 ? -6.035 -0.423 5.258 1.00 94.81 90 TRP A N 1
ATOM 713 C CA . TRP A 1 90 ? -6.161 0.967 5.695 1.00 94.81 90 TRP A CA 1
ATOM 714 C C . TRP A 1 90 ? -7.625 1.368 5.915 1.00 94.81 90 TRP A C 1
ATOM 716 O O . TRP A 1 90 ? -7.935 1.986 6.934 1.00 94.81 90 TRP A O 1
ATOM 726 N N . CYS A 1 91 ? -8.531 0.970 5.012 1.00 93.31 91 CYS A N 1
ATOM 727 C CA . CYS A 1 91 ? -9.968 1.193 5.166 1.00 93.31 91 CYS A CA 1
ATOM 728 C C . CYS A 1 91 ? -10.475 0.557 6.461 1.00 93.31 91 CYS A C 1
ATOM 730 O O . CYS A 1 91 ? -11.016 1.273 7.296 1.00 93.31 91 CYS A O 1
ATOM 732 N N . THR A 1 92 ? -10.216 -0.737 6.677 1.00 91.75 92 THR A N 1
ATOM 733 C CA . THR A 1 92 ? -10.623 -1.447 7.900 1.00 91.75 92 THR A CA 1
ATOM 734 C C . THR A 1 92 ? -10.114 -0.745 9.159 1.00 91.75 92 THR A C 1
ATOM 736 O O . THR A 1 92 ? -10.888 -0.485 10.078 1.00 91.75 92 THR A O 1
ATOM 739 N N . MET A 1 93 ? -8.836 -0.352 9.185 1.00 90.62 93 MET A N 1
ATOM 740 C CA . MET A 1 93 ? -8.234 0.357 10.321 1.00 90.62 93 MET A CA 1
ATOM 741 C C . MET A 1 93 ? -8.880 1.727 10.588 1.00 90.62 93 MET A C 1
ATOM 743 O O . MET A 1 93 ? -8.970 2.147 11.740 1.00 90.62 93 MET A O 1
ATOM 747 N N . LYS A 1 94 ? -9.329 2.439 9.547 1.00 89.81 94 LYS A N 1
ATOM 748 C CA . LYS A 1 94 ? -9.962 3.766 9.666 1.00 89.81 94 LYS A CA 1
ATOM 749 C C . LYS A 1 94 ? -11.459 3.699 9.960 1.00 89.81 94 LYS A C 1
ATOM 751 O O . LYS A 1 94 ? -11.999 4.650 10.525 1.00 89.81 94 LYS A O 1
ATOM 756 N N . THR A 1 95 ? -12.139 2.629 9.555 1.00 88.12 95 THR A N 1
ATOM 757 C CA . THR A 1 95 ? -13.597 2.511 9.683 1.00 88.12 95 THR A CA 1
ATOM 758 C C . THR A 1 95 ? -14.047 1.755 10.921 1.00 88.12 95 THR A C 1
ATOM 760 O O . THR A 1 95 ? -15.223 1.855 11.258 1.00 88.12 95 THR A O 1
ATOM 763 N N . GLU A 1 96 ? -13.157 1.022 11.591 1.00 83.69 96 GLU A N 1
ATOM 764 C CA . GLU A 1 96 ? -13.502 0.248 12.782 1.00 83.69 96 GLU A CA 1
ATOM 765 C C . GLU A 1 96 ? -13.944 1.156 13.944 1.00 83.69 96 GLU A C 1
ATOM 767 O O . GLU A 1 96 ? -13.245 2.097 14.340 1.00 83.69 96 GLU A O 1
ATOM 772 N N . ARG A 1 97 ? -15.139 0.890 14.483 1.00 78.81 97 ARG A N 1
ATOM 773 C CA . ARG A 1 97 ? -15.780 1.726 15.513 1.00 78.81 97 ARG A CA 1
ATOM 774 C C . ARG A 1 97 ? -15.859 1.029 16.863 1.00 78.81 97 ARG A C 1
ATOM 776 O O . ARG A 1 97 ? -15.821 1.728 17.877 1.00 78.81 97 ARG A O 1
ATOM 783 N N . ASP A 1 98 ? -15.862 -0.301 16.879 1.00 86.81 98 ASP A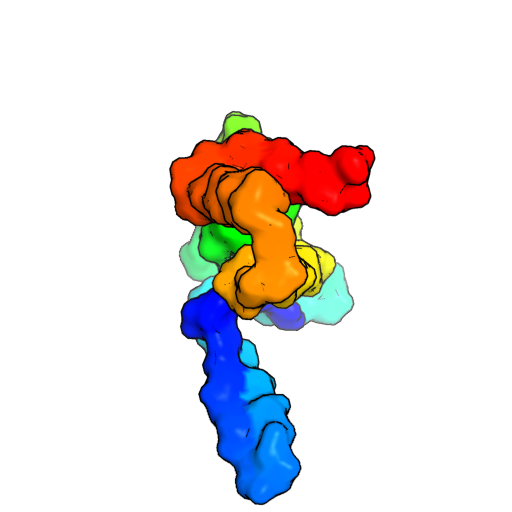 N 1
ATOM 784 C CA . ASP A 1 98 ? -16.178 -1.108 18.059 1.00 86.81 98 ASP A CA 1
ATOM 785 C C . ASP A 1 98 ? -14.925 -1.762 18.663 1.00 86.81 98 ASP A C 1
ATOM 787 O O . ASP A 1 98 ? -14.906 -2.934 19.037 1.00 86.81 98 ASP A O 1
ATOM 791 N N . ILE A 1 99 ? -13.851 -0.979 18.793 1.00 88.94 99 ILE A N 1
ATOM 792 C CA . ILE A 1 99 ? -12.592 -1.404 19.420 1.00 88.94 99 ILE A CA 1
ATOM 793 C C . ILE A 1 99 ? -12.312 -0.647 20.716 1.00 88.94 99 ILE A C 1
ATOM 795 O O . ILE A 1 99 ? -12.653 0.527 20.875 1.00 88.94 99 ILE A O 1
ATOM 799 N N . ALA A 1 100 ? -11.640 -1.324 21.651 1.00 93.19 100 ALA A N 1
ATOM 800 C CA . ALA A 1 100 ? -11.252 -0.739 22.930 1.00 93.19 100 ALA A CA 1
ATOM 801 C C . ALA A 1 100 ? -10.430 0.556 22.729 1.00 93.19 100 ALA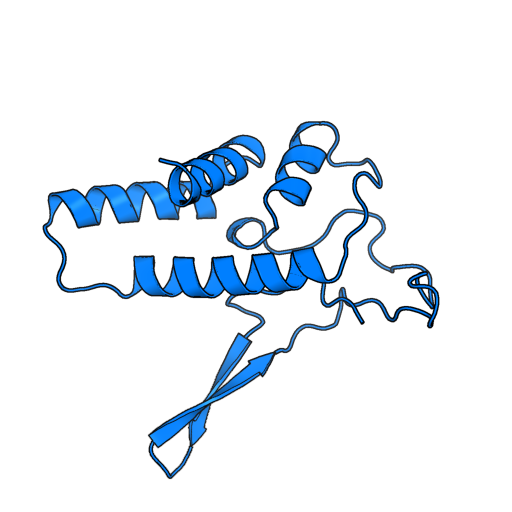 A C 1
ATOM 803 O O . ALA A 1 100 ? -9.573 0.588 21.841 1.00 93.19 100 ALA A O 1
ATOM 804 N N . PRO A 1 101 ? -10.596 1.600 23.569 1.00 92.31 101 PRO A N 1
ATOM 805 C CA . PRO A 1 101 ? -9.937 2.898 23.370 1.00 92.31 101 PRO A CA 1
ATOM 806 C C . PRO A 1 101 ? -8.417 2.817 23.187 1.00 92.31 101 PRO A C 1
ATOM 808 O O . PRO A 1 101 ? -7.860 3.475 22.313 1.00 92.31 101 PRO A O 1
ATOM 811 N N . LYS A 1 102 ? -7.751 1.949 23.957 1.00 92.31 102 LYS A N 1
ATOM 812 C CA . LYS A 1 102 ? -6.305 1.718 23.842 1.00 92.31 102 LYS A CA 1
ATOM 813 C C . LYS A 1 102 ? -5.914 1.122 22.484 1.00 92.31 102 LYS A C 1
ATOM 815 O O . LYS A 1 102 ? -4.925 1.544 21.896 1.00 92.31 102 LYS A O 1
ATOM 820 N N . LEU A 1 103 ? -6.695 0.166 21.976 1.00 89.94 103 LEU A N 1
ATOM 821 C CA . LEU A 1 103 ? -6.468 -0.417 20.652 1.00 89.94 103 LEU A CA 1
ATOM 822 C C . LEU A 1 103 ? -6.721 0.623 19.554 1.00 89.94 103 LEU A C 1
ATOM 824 O O . LEU A 1 103 ? -5.943 0.722 18.612 1.00 89.94 103 LEU A O 1
ATOM 828 N N . LYS A 1 104 ? -7.751 1.460 19.711 1.00 90.94 104 LYS A N 1
ATOM 829 C CA . LYS A 1 104 ? -8.037 2.566 18.790 1.00 90.94 104 LYS A CA 1
ATOM 830 C C . LYS A 1 104 ? -6.875 3.553 18.681 1.00 90.94 104 LYS A C 1
ATOM 832 O O . LYS A 1 104 ? -6.518 3.954 17.578 1.00 90.94 104 LYS A O 1
ATOM 837 N N . GLU A 1 105 ? -6.259 3.916 19.802 1.00 91.62 105 GLU A N 1
ATOM 838 C CA . GLU A 1 105 ? -5.072 4.780 19.823 1.00 91.62 105 GLU A CA 1
ATOM 839 C C . GLU A 1 105 ? -3.868 4.127 19.121 1.00 91.62 105 GLU A C 1
ATOM 841 O O . GLU A 1 105 ? -3.163 4.784 18.349 1.00 91.62 105 GLU A O 1
ATOM 846 N N . GLN A 1 106 ? -3.658 2.823 19.329 1.00 90.25 106 GLN A N 1
ATOM 847 C CA . GLN A 1 106 ? -2.603 2.059 18.654 1.00 90.25 106 GLN A CA 1
ATOM 848 C C . GLN A 1 106 ? -2.822 2.001 17.138 1.00 90.25 106 GLN A C 1
ATOM 850 O O . GLN A 1 106 ? -1.899 2.303 16.380 1.00 90.25 106 GLN A O 1
ATOM 855 N N . VAL A 1 107 ? -4.045 1.686 16.698 1.00 90.94 107 VAL A N 1
ATOM 856 C CA . VAL A 1 107 ? -4.434 1.677 15.281 1.00 90.94 107 VAL A CA 1
ATOM 857 C C . VAL A 1 107 ? -4.235 3.060 14.672 1.00 90.94 107 VAL A C 1
ATOM 859 O O . VAL A 1 107 ? -3.575 3.180 13.644 1.00 90.94 107 VAL A O 1
ATOM 862 N N . GLN A 1 108 ? -4.711 4.120 15.329 1.00 91.38 108 GLN A N 1
ATOM 863 C CA . GLN A 1 108 ? -4.538 5.486 14.837 1.00 91.38 108 GLN A CA 1
ATOM 864 C C . GLN A 1 108 ? -3.057 5.860 14.715 1.00 91.38 108 GLN A C 1
ATOM 866 O O . GLN A 1 108 ? -2.655 6.466 13.725 1.00 91.38 108 GLN A O 1
ATOM 871 N N . THR A 1 109 ? -2.231 5.465 15.684 1.00 91.50 109 THR A N 1
ATOM 872 C CA . THR A 1 109 ? -0.782 5.694 15.638 1.00 91.50 109 THR A CA 1
ATOM 873 C C . THR A 1 109 ? -0.128 4.950 14.473 1.00 91.50 109 THR A C 1
ATOM 875 O O . THR A 1 109 ? 0.719 5.523 13.786 1.00 91.50 109 THR A O 1
ATOM 878 N N . ALA A 1 110 ? -0.511 3.692 14.234 1.00 90.56 110 ALA A N 1
ATOM 879 C CA . ALA A 1 110 ? -0.019 2.901 13.108 1.00 90.56 110 ALA A CA 1
ATOM 880 C C . ALA A 1 110 ? -0.416 3.537 11.768 1.00 90.56 110 ALA A C 1
ATOM 882 O O . ALA A 1 110 ? 0.448 3.808 10.934 1.00 90.56 110 ALA A O 1
ATOM 883 N N . VAL A 1 111 ? -1.693 3.895 11.592 1.00 91.81 111 VAL A N 1
ATOM 884 C CA . VAL A 1 111 ? -2.147 4.511 10.341 1.00 91.81 111 VAL A CA 1
ATOM 885 C C . VAL A 1 111 ? -1.494 5.875 10.104 1.00 91.81 111 VAL A C 1
ATOM 887 O O . VAL A 1 111 ? -1.064 6.149 8.988 1.00 91.81 111 VAL A O 1
ATOM 890 N N . THR A 1 112 ? -1.327 6.710 11.134 1.00 93.12 112 THR A N 1
ATOM 891 C CA . THR A 1 112 ? -0.600 7.983 10.986 1.00 93.12 112 THR A CA 1
ATOM 892 C C . THR A 1 112 ? 0.833 7.747 10.495 1.00 93.12 112 THR A C 1
ATOM 894 O O . THR A 1 112 ? 1.305 8.450 9.605 1.00 93.12 112 THR A O 1
ATOM 897 N N . LYS A 1 113 ? 1.527 6.720 11.008 1.00 91.50 113 LYS A N 1
ATOM 898 C CA . LYS A 1 113 ? 2.874 6.357 10.532 1.00 91.50 113 LYS A CA 1
ATOM 899 C C . LYS A 1 113 ? 2.878 5.881 9.076 1.00 91.50 113 LYS A C 1
ATOM 901 O O . LYS A 1 113 ? 3.855 6.150 8.382 1.00 91.50 113 LYS A O 1
ATOM 906 N N . TRP A 1 114 ? 1.822 5.211 8.607 1.00 90.31 114 TRP A N 1
ATOM 907 C CA . TRP A 1 114 ? 1.657 4.874 7.185 1.00 90.31 114 TRP A CA 1
ATOM 908 C C . TRP A 1 114 ? 1.437 6.106 6.307 1.00 90.31 114 TRP A C 1
ATOM 910 O O . TRP A 1 114 ? 1.948 6.155 5.193 1.00 90.31 114 TRP A O 1
ATOM 920 N N . GLU A 1 115 ? 0.686 7.091 6.800 1.00 91.88 115 GLU A N 1
ATOM 921 C CA . GLU A 1 115 ? 0.291 8.281 6.040 1.00 91.88 115 GLU A CA 1
ATOM 922 C C . GLU A 1 115 ? 1.400 9.336 5.948 1.00 91.88 115 GLU A C 1
ATOM 924 O O . GLU A 1 115 ? 1.517 10.011 4.927 1.00 91.88 115 GLU A O 1
ATOM 929 N N . THR A 1 116 ? 2.218 9.481 6.996 1.00 93.25 116 THR A N 1
ATOM 930 C CA . THR A 1 116 ? 3.185 10.589 7.110 1.00 93.25 116 THR A CA 1
ATOM 931 C C . THR A 1 116 ? 4.631 10.141 7.321 1.00 93.25 116 THR A C 1
ATOM 933 O O . THR A 1 116 ? 5.514 10.979 7.510 1.00 93.25 116 THR A O 1
ATOM 936 N N . GLY A 1 117 ? 4.886 8.833 7.377 1.00 92.81 117 GLY A N 1
ATOM 937 C CA . GLY A 1 117 ? 6.214 8.284 7.637 1.00 92.81 117 GLY A CA 1
ATOM 938 C C . GLY A 1 117 ? 7.193 8.472 6.476 1.00 92.81 117 GLY A C 1
ATOM 939 O O . GLY A 1 117 ? 6.816 8.732 5.335 1.00 92.81 117 GLY A O 1
ATOM 940 N N . SER A 1 118 ? 8.483 8.279 6.760 1.00 94.06 118 SER A N 1
ATOM 941 C CA . SER A 1 118 ? 9.482 8.069 5.706 1.00 94.06 118 SER A CA 1
ATOM 942 C C . SER A 1 118 ? 9.254 6.720 5.009 1.00 94.06 118 SER A C 1
ATOM 944 O O . SER A 1 118 ? 8.567 5.853 5.554 1.00 94.06 118 SER A O 1
ATOM 946 N N . TYR A 1 119 ? 9.892 6.484 3.857 1.00 93.12 119 TYR A N 1
ATOM 947 C CA . TYR A 1 119 ? 9.840 5.181 3.174 1.00 93.12 119 TYR A CA 1
ATOM 948 C C . TYR A 1 119 ? 10.145 4.009 4.123 1.00 93.12 119 TYR A C 1
ATOM 950 O O . TYR A 1 119 ? 9.422 3.013 4.138 1.00 93.12 119 TYR A O 1
ATOM 958 N N . GLN A 1 120 ? 11.160 4.172 4.979 1.00 94.06 120 GLN A N 1
ATOM 959 C CA . GLN A 1 120 ? 11.582 3.157 5.942 1.00 94.06 120 GLN A CA 1
ATOM 960 C C . GLN A 1 120 ? 10.534 2.951 7.032 1.00 94.06 120 GLN A C 1
ATOM 962 O O . GLN A 1 120 ? 10.200 1.815 7.359 1.00 94.06 120 GLN A O 1
ATOM 967 N N . THR A 1 121 ? 9.992 4.042 7.579 1.00 95.06 121 THR A N 1
ATOM 968 C CA . THR A 1 121 ? 8.957 3.978 8.615 1.00 95.06 121 THR A CA 1
ATOM 969 C C . THR A 1 121 ? 7.702 3.275 8.103 1.00 95.06 121 THR A C 1
ATOM 971 O O . THR A 1 121 ? 7.162 2.424 8.807 1.00 95.06 121 THR A O 1
ATOM 974 N N . ILE A 1 122 ? 7.268 3.585 6.878 1.00 96.06 122 ILE A N 1
ATOM 975 C CA . ILE A 1 122 ? 6.093 2.959 6.265 1.00 96.06 122 ILE A CA 1
ATOM 976 C C . ILE A 1 122 ? 6.361 1.469 6.024 1.00 96.06 122 ILE A C 1
ATOM 978 O O . ILE A 1 122 ? 5.568 0.632 6.453 1.00 96.06 122 ILE A O 1
ATOM 982 N N . ALA A 1 123 ? 7.492 1.116 5.401 1.00 95.38 123 ALA A N 1
ATOM 983 C CA . ALA A 1 123 ? 7.845 -0.278 5.121 1.00 95.38 123 ALA A CA 1
ATOM 984 C C . ALA A 1 123 ? 7.914 -1.128 6.399 1.00 95.38 123 ALA A C 1
ATOM 986 O O . ALA A 1 123 ? 7.362 -2.226 6.448 1.00 95.38 123 ALA A O 1
ATOM 987 N N . TRP A 1 124 ? 8.556 -0.612 7.450 1.00 94.44 124 TRP A N 1
ATOM 988 C CA . TRP A 1 124 ? 8.644 -1.298 8.738 1.00 94.44 124 TRP A CA 1
ATOM 989 C C . TRP A 1 124 ? 7.284 -1.479 9.389 1.00 94.44 124 TRP A C 1
ATOM 991 O O . TRP A 1 124 ? 6.974 -2.579 9.832 1.00 94.44 124 TRP A O 1
ATOM 1001 N N . ASN A 1 125 ? 6.453 -0.439 9.417 1.00 93.81 125 ASN A N 1
ATOM 1002 C CA . ASN A 1 125 ? 5.149 -0.553 10.055 1.00 93.81 125 ASN A CA 1
ATOM 1003 C C . ASN A 1 125 ? 4.213 -1.509 9.297 1.00 93.81 125 ASN A C 1
ATOM 1005 O O . ASN A 1 125 ? 3.404 -2.185 9.917 1.00 93.81 125 ASN A O 1
ATOM 1009 N N . LYS A 1 126 ? 4.350 -1.627 7.973 1.00 94.38 126 LYS A N 1
ATOM 1010 C CA . LYS A 1 126 ? 3.650 -2.652 7.184 1.00 94.38 126 LYS A CA 1
ATOM 1011 C C . LYS A 1 126 ? 4.117 -4.073 7.501 1.00 94.38 126 LYS A C 1
ATOM 1013 O O . LYS A 1 126 ? 3.292 -4.971 7.627 1.00 94.38 126 LYS A O 1
ATOM 1018 N N . LYS A 1 127 ? 5.429 -4.282 7.653 1.00 94.19 127 LYS A N 1
ATOM 1019 C CA . LYS A 1 127 ? 5.985 -5.579 8.073 1.00 94.19 127 LYS A CA 1
ATOM 1020 C C . LYS A 1 127 ? 5.516 -5.972 9.472 1.00 94.19 127 LYS A C 1
ATOM 1022 O O . LYS A 1 127 ? 5.168 -7.126 9.674 1.00 94.19 127 LYS A O 1
ATOM 1027 N N . ASP A 1 128 ? 5.471 -5.015 10.391 1.00 91.75 128 ASP A N 1
ATOM 1028 C CA . ASP A 1 128 ? 4.957 -5.205 11.752 1.00 91.75 128 ASP A CA 1
ATOM 1029 C C . ASP A 1 128 ? 3.499 -5.695 11.740 1.00 91.75 128 ASP A C 1
ATOM 1031 O O . ASP A 1 128 ? 3.172 -6.657 12.415 1.00 91.75 128 ASP A O 1
ATOM 1035 N N . VAL A 1 129 ? 2.640 -5.142 10.875 1.00 88.06 129 VAL A N 1
ATOM 1036 C CA . VAL A 1 129 ? 1.252 -5.625 10.714 1.00 88.06 129 VAL A CA 1
ATOM 1037 C C . VAL A 1 129 ? 1.165 -7.058 10.162 1.00 88.06 129 VAL A C 1
ATOM 1039 O O . VAL A 1 129 ? 0.225 -7.775 10.491 1.00 88.06 129 VAL A O 1
ATOM 1042 N N . LEU A 1 130 ? 2.109 -7.486 9.317 1.00 88.94 130 LEU A N 1
ATOM 1043 C CA . LEU A 1 130 ? 2.090 -8.825 8.705 1.00 88.94 130 LEU A CA 1
ATOM 1044 C C . LEU A 1 130 ? 2.725 -9.916 9.575 1.00 88.94 130 LEU A C 1
ATOM 1046 O O . LEU A 1 130 ? 2.362 -11.083 9.433 1.00 88.94 130 LEU A O 1
ATOM 1050 N N . PHE A 1 131 ? 3.711 -9.559 10.398 1.00 88.38 131 PHE A N 1
ATOM 1051 C CA . PHE A 1 131 ? 4.587 -10.520 11.080 1.00 88.38 131 PHE A CA 1
ATOM 1052 C C . PHE A 1 131 ? 4.715 -10.299 12.594 1.00 88.38 131 PHE A C 1
ATOM 1054 O O . PHE A 1 131 ? 5.433 -11.066 13.239 1.00 88.38 131 PHE A O 1
ATOM 1061 N N . GLY A 1 132 ? 4.104 -9.240 13.129 1.00 72.06 132 GLY A N 1
ATOM 1062 C CA . GLY A 1 132 ? 4.107 -8.888 14.551 1.00 72.06 132 GLY A CA 1
ATOM 1063 C C . GLY A 1 132 ? 3.032 -9.581 15.375 1.00 72.06 132 GLY A C 1
ATOM 1064 O O . GLY A 1 132 ? 2.122 -10.215 14.793 1.00 72.06 132 GLY A O 1
#

Organism: Trametes pubescens (NCBI:txid154538)

Sequence (132 aa):
MLHRDVSNTNIMWEEQANGQAHFVLNGFDLAIRLNRDGTPAMEATAKHRTGTLPFMSIRLLEDMCVNPKSPGVMHELHHDYESLFWVATWCTMKTERDIAPKLKEQVQTAVTKWETGSYQTIAWNKKDVLFG

Secondary structure (DSSP, 8-state):
-B-S---TTTEEEEE-TTS-EEEEE--GGG-B-B-TTSSBSS--S--S--S-TTTS-HHHHHHHHH-TTS--SPP-HHHHHHHHHHHHHHHHHHH--SS-HHHHHHHHHHHHHHHH--HHHHHHHHHHHHH-

InterPro domains:
  IPR000719 Protein kin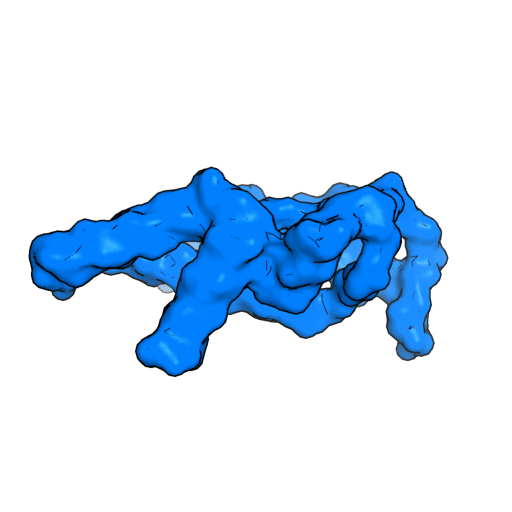ase domain [PS50011] (1-132)
  IPR011009 Protein kinase-like domain superfamily [SSF56112] (2-93)
  IPR040976 Fungal-type protein kinase [PF17667] (1-91)

Foldseek 3Di:
DAQLAQAPVQWDWDQDPVRDIDIDGHRSLQPFDADPVRHTPDDGPDLFRDYQQLLFDLLSLVQCVVPRNDSGDPDDNVRSVSSVVSRVVLCCLVPDDPDDPVVNVVSVVLSVQSNDNHSVSNSVSVVVVVPD

pLDDT: mean 90.08, std 7.71, range [62.69, 97.62]